Protein AF-A0A941DHW0-F1 (afdb_monomer_lite)

Sequence (84 aa):
MKTEAANEIMERLASLSATGNELREIIESFDDIEERKEFRRVMGNIMVAHSDLMRLIIRQFPSLDPDRDTDWHKEIEQRRNDKP

Structure (mmCIF, N/CA/C/O backbone):
data_AF-A0A941DHW0-F1
#
_entry.id   AF-A0A941DHW0-F1
#
loop_
_atom_site.group_PDB
_atom_site.id
_atom_site.type_symbol
_atom_site.label_atom_id
_atom_site.label_alt_id
_atom_site.label_comp_id
_atom_site.label_asym_id
_atom_site.label_entity_id
_atom_site.label_seq_id
_atom_site.pdbx_PDB_ins_code
_atom_site.Cartn_x
_atom_site.Cartn_y
_atom_site.Cartn_z
_atom_site.occupancy
_atom_site.B_iso_or_equiv
_atom_site.auth_seq_id
_atom_site.auth_comp_id
_atom_site.auth_asym_id
_atom_site.auth_atom_id
_atom_site.pdbx_PDB_model_num
ATOM 1 N N . MET A 1 1 ? 6.738 1.266 -20.432 1.00 73.94 1 MET A N 1
ATOM 2 C CA . MET A 1 1 ? 7.263 2.096 -19.323 1.00 73.94 1 MET A CA 1
ATOM 3 C C . MET A 1 1 ? 8.785 2.015 -19.342 1.00 73.94 1 MET A C 1
ATOM 5 O O . MET A 1 1 ? 9.286 0.975 -19.744 1.00 73.94 1 MET A O 1
ATOM 9 N N . LYS A 1 2 ? 9.517 3.080 -18.993 1.00 87.19 2 LYS A N 1
ATOM 10 C CA . LYS A 1 2 ? 10.986 3.022 -18.835 1.00 87.19 2 LYS A CA 1
ATOM 11 C C . LYS A 1 2 ? 11.331 2.557 -17.414 1.00 87.19 2 LYS A C 1
ATOM 13 O O . LYS A 1 2 ? 10.579 2.881 -16.500 1.00 87.19 2 LYS A O 1
ATOM 18 N N . THR A 1 3 ? 12.449 1.853 -17.229 1.00 88.06 3 THR A N 1
ATOM 19 C CA . THR A 1 3 ? 12.885 1.340 -15.913 1.00 88.06 3 THR A CA 1
ATOM 20 C C . THR A 1 3 ? 13.020 2.447 -14.864 1.00 88.06 3 THR A C 1
ATOM 22 O O . THR A 1 3 ? 12.601 2.256 -13.733 1.00 88.06 3 THR A O 1
ATOM 25 N N . GLU A 1 4 ? 13.516 3.626 -15.245 1.00 92.56 4 GLU A N 1
ATOM 26 C CA . GLU A 1 4 ? 13.626 4.795 -14.353 1.00 92.56 4 GLU A CA 1
ATOM 27 C C . GLU A 1 4 ? 12.261 5.234 -13.806 1.00 92.56 4 GLU A C 1
ATOM 29 O O . GLU A 1 4 ? 12.097 5.392 -12.603 1.00 92.56 4 GLU A O 1
ATOM 34 N N . ALA A 1 5 ? 11.253 5.342 -14.679 1.00 92.94 5 ALA A N 1
ATOM 35 C CA . ALA A 1 5 ? 9.891 5.688 -14.274 1.00 92.94 5 ALA A CA 1
ATOM 36 C C . ALA A 1 5 ? 9.254 4.589 -13.408 1.00 92.94 5 ALA A C 1
ATOM 38 O O . ALA A 1 5 ? 8.516 4.885 -12.476 1.00 92.94 5 ALA A O 1
ATOM 39 N N . ALA A 1 6 ? 9.544 3.317 -13.698 1.00 93.38 6 ALA A N 1
ATOM 40 C CA . ALA A 1 6 ? 9.095 2.199 -12.872 1.00 93.38 6 ALA A CA 1
ATOM 41 C C . ALA A 1 6 ? 9.698 2.265 -11.459 1.00 93.38 6 ALA A C 1
ATOM 43 O O . ALA A 1 6 ? 8.982 2.062 -10.482 1.00 93.38 6 ALA A O 1
ATOM 44 N N . ASN A 1 7 ? 10.988 2.592 -11.361 1.00 92.88 7 ASN A N 1
ATOM 45 C CA . ASN A 1 7 ? 11.689 2.753 -10.092 1.00 92.88 7 ASN A CA 1
ATOM 46 C C . ASN A 1 7 ? 11.137 3.940 -9.291 1.00 92.88 7 ASN A C 1
ATOM 48 O O . ASN A 1 7 ? 10.817 3.781 -8.119 1.00 92.88 7 ASN A O 1
ATOM 52 N N . GLU A 1 8 ? 10.925 5.091 -9.937 1.00 95.00 8 GLU A N 1
ATOM 53 C CA . GLU A 1 8 ? 10.306 6.250 -9.286 1.00 95.00 8 GLU A CA 1
ATOM 54 C C . GLU A 1 8 ? 8.919 5.900 -8.729 1.00 95.00 8 GLU A C 1
ATOM 56 O O . GLU A 1 8 ? 8.617 6.207 -7.5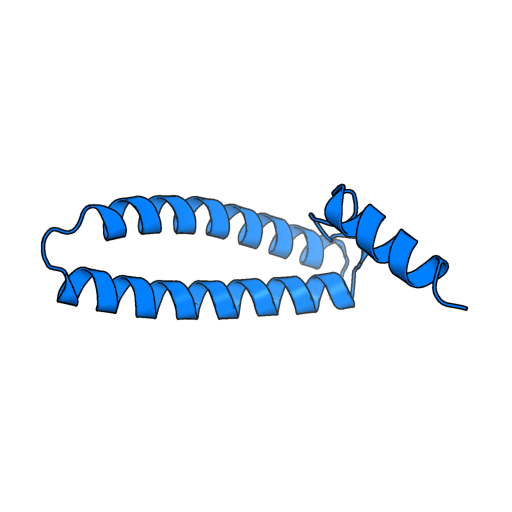77 1.00 95.00 8 GLU A O 1
ATOM 61 N N . ILE A 1 9 ? 8.078 5.202 -9.501 1.00 93.44 9 ILE A N 1
ATOM 62 C CA . ILE A 1 9 ? 6.761 4.776 -9.011 1.00 93.44 9 ILE A CA 1
ATOM 63 C C . ILE A 1 9 ? 6.906 3.828 -7.812 1.00 93.44 9 ILE A C 1
ATOM 65 O O . ILE A 1 9 ? 6.188 4.002 -6.830 1.00 93.44 9 ILE A O 1
ATOM 69 N N . MET A 1 10 ? 7.830 2.864 -7.850 1.00 92.75 10 MET A N 1
ATOM 70 C CA . MET A 1 10 ? 8.074 1.948 -6.726 1.00 92.75 10 MET A CA 1
ATOM 71 C C . MET A 1 10 ? 8.514 2.685 -5.457 1.00 92.75 10 MET A C 1
ATOM 73 O O . MET A 1 10 ? 8.000 2.389 -4.381 1.00 92.75 10 MET A O 1
ATOM 77 N N . GLU A 1 11 ? 9.387 3.686 -5.567 1.00 92.25 11 GLU A N 1
ATOM 78 C CA . GLU A 1 11 ? 9.800 4.525 -4.435 1.00 92.25 11 GLU A CA 1
ATOM 79 C C . GLU A 1 11 ? 8.616 5.302 -3.843 1.00 92.25 11 GLU A C 1
ATOM 81 O O . GLU A 1 11 ? 8.440 5.358 -2.621 1.00 92.25 11 GLU A O 1
ATOM 86 N N . ARG A 1 12 ? 7.745 5.859 -4.696 1.00 93.88 12 ARG A N 1
ATOM 87 C CA . ARG A 1 12 ? 6.518 6.526 -4.232 1.00 93.88 12 ARG A CA 1
ATOM 88 C C . ARG A 1 12 ? 5.564 5.542 -3.562 1.00 93.88 12 ARG A C 1
ATOM 90 O O . ARG A 1 12 ? 5.031 5.857 -2.499 1.00 93.88 12 ARG A O 1
ATOM 97 N N . LEU A 1 13 ? 5.383 4.347 -4.118 1.00 91.81 13 LEU A N 1
ATOM 98 C CA . LEU A 1 13 ? 4.562 3.306 -3.499 1.00 91.81 13 LEU A CA 1
ATOM 99 C C . LEU A 1 13 ? 5.128 2.873 -2.145 1.00 91.81 13 LEU A C 1
ATOM 101 O O . LEU A 1 13 ? 4.361 2.746 -1.194 1.00 91.81 13 LEU A O 1
ATOM 105 N N . ALA A 1 14 ? 6.446 2.733 -2.012 1.00 88.56 14 ALA A N 1
ATOM 106 C CA . ALA A 1 14 ? 7.081 2.430 -0.734 1.00 88.56 14 ALA A CA 1
ATOM 107 C C . ALA A 1 14 ? 6.809 3.522 0.318 1.00 88.56 14 ALA A C 1
ATOM 109 O O . ALA A 1 14 ? 6.472 3.203 1.459 1.00 88.56 14 ALA A O 1
ATOM 110 N N . SER A 1 15 ? 6.867 4.804 -0.066 1.00 89.12 15 SER A N 1
ATOM 111 C CA . SER A 1 15 ? 6.521 5.908 0.845 1.00 89.12 15 SER A CA 1
ATOM 112 C C . SER A 1 15 ? 5.053 5.879 1.292 1.00 89.12 15 SER A C 1
ATOM 114 O O . SER A 1 15 ? 4.765 6.098 2.467 1.00 89.12 15 SER A O 1
ATOM 116 N N . LEU A 1 16 ? 4.127 5.520 0.395 1.00 89.50 16 LEU A N 1
ATOM 117 C CA . LEU A 1 16 ? 2.709 5.373 0.734 1.00 89.50 16 LEU A CA 1
ATOM 118 C C . LEU A 1 16 ? 2.459 4.228 1.721 1.00 89.50 16 LEU A C 1
ATOM 120 O O . LEU A 1 16 ? 1.577 4.355 2.566 1.00 89.50 16 LEU A O 1
ATOM 124 N N . SER A 1 17 ? 3.239 3.145 1.662 1.00 87.44 17 SER A N 1
ATOM 125 C CA . SER A 1 17 ? 3.161 2.064 2.653 1.00 87.44 17 SER A CA 1
ATOM 126 C C . SER A 1 17 ? 3.489 2.558 4.063 1.00 87.44 17 SER A C 1
ATOM 128 O O . SER A 1 17 ? 2.813 2.169 5.013 1.00 87.44 17 SER A O 1
ATOM 130 N N . ALA A 1 18 ? 4.493 3.431 4.207 1.00 84.44 18 ALA A N 1
ATOM 131 C CA . ALA A 1 18 ? 4.860 4.005 5.502 1.00 84.44 18 ALA A CA 1
ATOM 132 C C . ALA A 1 18 ? 3.711 4.847 6.078 1.00 84.44 18 ALA A C 1
ATOM 134 O O . ALA A 1 18 ? 3.246 4.572 7.182 1.00 84.44 18 ALA A O 1
ATOM 135 N N . THR A 1 19 ? 3.167 5.776 5.287 1.00 90.31 19 THR A N 1
ATOM 136 C CA . THR A 1 19 ? 1.987 6.563 5.682 1.00 90.31 19 THR A CA 1
ATOM 137 C C . THR A 1 19 ? 0.773 5.674 5.964 1.00 90.31 19 THR A C 1
ATOM 139 O O . THR A 1 19 ? 0.016 5.924 6.897 1.00 90.31 19 THR A O 1
ATOM 142 N N . GLY A 1 20 ? 0.579 4.603 5.192 1.00 91.06 20 GLY A N 1
ATOM 143 C CA . GLY A 1 20 ? -0.500 3.646 5.419 1.00 91.06 20 GLY A CA 1
ATOM 144 C C . GLY A 1 20 ? -0.397 2.927 6.767 1.00 91.06 20 GLY A C 1
ATOM 145 O O . GLY A 1 20 ? -1.420 2.697 7.412 1.00 91.06 20 GLY A O 1
ATOM 146 N N . ASN A 1 21 ? 0.820 2.618 7.221 1.00 89.31 21 ASN A N 1
ATOM 147 C CA . ASN A 1 21 ? 1.050 2.034 8.542 1.00 89.31 21 ASN A CA 1
ATOM 148 C C . ASN A 1 21 ? 0.742 3.031 9.667 1.00 89.31 21 ASN A C 1
ATOM 150 O O . ASN A 1 21 ? 0.056 2.664 10.617 1.00 89.31 21 ASN A O 1
ATOM 154 N N . GLU A 1 22 ? 1.156 4.292 9.529 1.00 93.44 22 GLU A N 1
ATOM 155 C CA . GLU A 1 22 ? 0.822 5.355 10.490 1.00 93.44 22 GLU A CA 1
ATOM 156 C C . GLU A 1 22 ? -0.699 5.557 10.597 1.00 93.44 22 GLU A C 1
ATOM 158 O O . GLU A 1 22 ? -1.261 5.603 11.691 1.00 93.44 22 GLU A O 1
ATOM 163 N N . LEU A 1 23 ? -1.402 5.597 9.458 1.00 93.81 23 LEU A N 1
ATOM 164 C CA . LEU A 1 23 ? -2.866 5.683 9.434 1.00 93.81 23 LEU A CA 1
ATOM 165 C C . LEU A 1 23 ? -3.518 4.477 10.108 1.00 93.81 23 LEU A C 1
ATOM 167 O O . LEU A 1 23 ? -4.507 4.632 10.821 1.00 93.81 23 LEU A O 1
ATOM 171 N N . ARG A 1 24 ? -2.972 3.273 9.913 1.00 93.19 24 ARG A N 1
ATOM 172 C CA . ARG A 1 24 ? -3.466 2.068 10.582 1.00 93.19 24 ARG A CA 1
ATOM 173 C C . ARG A 1 24 ? -3.343 2.182 12.100 1.00 93.19 24 ARG A C 1
ATOM 175 O O . ARG A 1 24 ? -4.290 1.815 12.786 1.00 93.19 24 ARG A O 1
ATOM 182 N N . GLU A 1 25 ? -2.223 2.675 12.621 1.00 95.38 25 GLU A N 1
ATOM 183 C CA . GLU A 1 25 ? -2.036 2.870 14.066 1.00 95.38 25 GLU A CA 1
ATOM 184 C C . GLU A 1 25 ? -3.068 3.844 14.645 1.00 95.38 25 GLU A C 1
ATOM 186 O O . GLU A 1 25 ? -3.655 3.568 15.691 1.00 95.38 25 GLU A O 1
ATOM 191 N N . ILE A 1 26 ? -3.355 4.932 13.925 1.00 96.44 26 ILE A N 1
ATOM 192 C CA . ILE A 1 26 ? -4.401 5.893 14.296 1.00 96.44 26 ILE A CA 1
ATOM 193 C C . ILE A 1 26 ? -5.782 5.227 14.279 1.00 96.44 26 ILE A C 1
ATOM 195 O O . ILE A 1 26 ? -6.545 5.375 15.223 1.00 96.44 26 ILE A O 1
ATOM 199 N N . ILE A 1 27 ? -6.112 4.462 13.237 1.00 96.12 27 ILE A N 1
ATOM 200 C CA . ILE A 1 27 ? -7.407 3.772 13.146 1.00 96.12 27 ILE A CA 1
ATOM 201 C C . ILE A 1 27 ? -7.570 2.758 14.287 1.00 96.12 27 ILE A C 1
ATOM 203 O O . ILE A 1 27 ? -8.661 2.601 14.831 1.00 96.12 27 ILE A O 1
ATOM 207 N N . GLU A 1 28 ? -6.505 2.054 14.675 1.00 95.31 28 GLU A N 1
ATOM 208 C CA . GLU A 1 28 ? -6.569 1.083 15.772 1.00 95.31 28 GLU A CA 1
ATOM 209 C C . GLU A 1 28 ? -6.791 1.727 17.148 1.00 95.31 28 GLU A C 1
ATOM 211 O O . GLU A 1 28 ? -7.288 1.037 18.041 1.00 95.31 28 GLU A O 1
ATOM 216 N N . SER A 1 29 ? -6.498 3.024 17.313 1.00 96.88 29 SER A N 1
ATOM 217 C CA . SER A 1 29 ? -6.747 3.759 18.560 1.00 96.88 29 SER A CA 1
ATOM 218 C C . SER A 1 29 ? -8.190 4.247 18.726 1.00 96.88 29 SER A C 1
ATOM 220 O O . SER A 1 29 ? -8.517 4.818 19.763 1.00 96.88 29 SER A O 1
ATOM 222 N N . PHE A 1 30 ? -9.066 4.019 17.742 1.00 97.69 30 PHE A N 1
ATOM 223 C CA . PHE A 1 30 ? -10.466 4.437 17.814 1.00 97.69 30 PHE A CA 1
ATOM 224 C C . PHE A 1 30 ? -11.248 3.592 18.829 1.00 97.69 30 PHE A C 1
ATOM 226 O O . PHE A 1 30 ? -11.252 2.357 18.755 1.00 97.69 30 PHE A O 1
ATOM 233 N N . ASP A 1 31 ? -11.957 4.269 19.736 1.00 97.19 31 ASP A N 1
ATOM 234 C CA . ASP A 1 31 ? -12.795 3.636 20.762 1.00 97.19 31 ASP A CA 1
ATOM 235 C C . ASP A 1 31 ? -14.064 3.005 20.164 1.00 97.19 31 ASP A C 1
ATOM 237 O O . ASP A 1 31 ? -14.483 1.918 20.575 1.00 97.19 31 ASP A O 1
ATOM 241 N N . ASP A 1 32 ? -14.671 3.660 19.166 1.00 98.00 32 ASP A N 1
ATOM 242 C CA . ASP A 1 32 ? -15.848 3.140 18.472 1.00 98.00 32 ASP A CA 1
ATOM 243 C C . ASP A 1 32 ? -15.451 1.995 17.5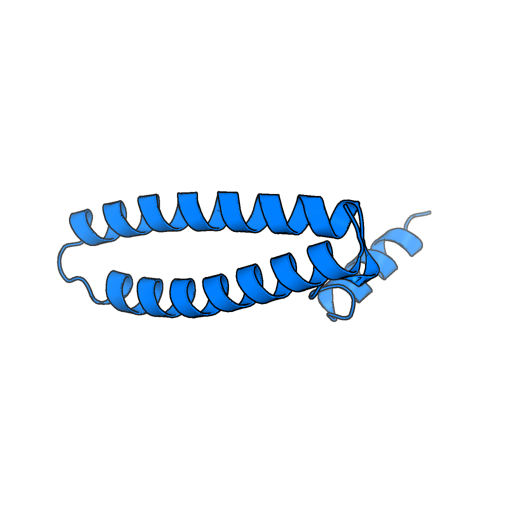24 1.00 98.00 32 ASP A C 1
ATOM 245 O O . ASP A 1 32 ? -14.700 2.143 16.553 1.00 98.00 32 ASP A O 1
ATOM 249 N N . ILE A 1 33 ? -15.983 0.807 17.816 1.00 96.88 33 ILE A N 1
ATOM 250 C CA . ILE A 1 33 ? -15.700 -0.415 17.067 1.00 96.88 33 ILE A CA 1
ATOM 251 C C . ILE A 1 33 ? -16.221 -0.337 15.629 1.00 96.88 33 ILE A C 1
ATOM 253 O O . ILE A 1 33 ? -15.551 -0.854 14.729 1.00 96.88 33 ILE A O 1
ATOM 257 N N . GLU A 1 34 ? -17.395 0.248 15.406 1.00 97.75 34 GLU A N 1
ATOM 258 C CA . GLU A 1 34 ? -18.009 0.321 14.080 1.00 97.75 34 GLU A CA 1
ATOM 259 C C . GLU A 1 34 ? -17.312 1.370 13.216 1.00 97.75 34 GLU A C 1
ATOM 261 O O . GLU A 1 34 ? -16.986 1.084 12.062 1.00 97.75 34 GLU A O 1
ATOM 266 N N . GLU A 1 35 ? -16.956 2.519 13.794 1.00 96.56 35 GLU A N 1
ATOM 267 C CA . GLU A 1 35 ? -16.127 3.518 13.112 1.00 96.56 35 GLU A CA 1
ATOM 268 C C . GLU A 1 35 ? -14.781 2.910 12.694 1.00 96.56 35 GLU A C 1
ATOM 270 O O . GLU A 1 35 ? -14.410 2.919 11.516 1.00 96.56 35 GLU A O 1
ATOM 275 N N . ARG A 1 36 ? -14.084 2.255 13.629 1.00 98.00 36 ARG A N 1
ATOM 276 C CA . ARG A 1 36 ? -12.813 1.579 13.352 1.00 98.00 36 ARG A CA 1
ATOM 277 C C . ARG A 1 36 ? -12.924 0.527 12.248 1.00 98.00 36 ARG A C 1
ATOM 279 O O . ARG A 1 36 ? -12.005 0.374 11.442 1.00 98.00 36 ARG A O 1
ATOM 286 N N . LYS A 1 37 ? -14.008 -0.255 12.213 1.00 97.50 37 LYS A N 1
ATOM 287 C CA . LYS A 1 37 ? -14.238 -1.251 11.149 1.00 97.50 37 LYS A CA 1
ATOM 288 C C . LYS A 1 37 ? -14.397 -0.582 9.790 1.00 97.50 37 LYS A C 1
ATOM 290 O O . LYS A 1 37 ? -13.803 -1.059 8.824 1.00 97.50 37 LYS A O 1
ATOM 295 N N . GLU A 1 38 ? -15.155 0.506 9.718 1.00 97.81 38 GLU A N 1
ATOM 296 C CA . GLU A 1 38 ? -15.395 1.210 8.462 1.00 97.81 38 GLU A CA 1
ATOM 297 C C . GLU A 1 38 ? -14.103 1.824 7.909 1.00 97.81 38 GLU A C 1
ATOM 299 O O . GLU A 1 38 ? -13.763 1.610 6.742 1.00 97.81 38 GLU A O 1
ATOM 304 N N . PHE A 1 39 ? -13.299 2.467 8.758 1.00 97.25 39 PHE A N 1
ATOM 305 C CA . PHE A 1 39 ? -11.988 2.974 8.349 1.00 97.25 39 PHE A CA 1
ATOM 306 C C . PHE A 1 39 ? -11.027 1.855 7.939 1.00 97.25 39 PHE A C 1
ATOM 308 O O . PHE A 1 39 ? -10.366 1.965 6.903 1.00 97.25 39 PHE A O 1
ATOM 315 N N . ARG A 1 40 ? -10.986 0.734 8.677 1.00 95.56 40 ARG A N 1
ATOM 316 C CA . ARG A 1 40 ? -10.191 -0.441 8.277 1.00 95.56 40 ARG A CA 1
ATOM 317 C C . ARG A 1 40 ? -10.604 -0.981 6.913 1.00 95.56 40 ARG A C 1
ATOM 319 O O . ARG A 1 40 ? -9.737 -1.353 6.125 1.00 95.56 40 ARG A O 1
ATOM 326 N N . ARG A 1 41 ? -11.903 -1.006 6.614 1.00 96.38 41 ARG A N 1
ATOM 327 C CA . ARG A 1 41 ? -12.429 -1.455 5.319 1.00 96.38 41 ARG A CA 1
ATOM 328 C C . ARG A 1 41 ? -11.943 -0.555 4.184 1.00 96.38 41 ARG A C 1
ATOM 330 O O . ARG A 1 41 ? -11.458 -1.059 3.172 1.00 96.38 41 ARG A O 1
ATOM 337 N N . VAL A 1 42 ? -12.039 0.763 4.353 1.00 96.19 42 VAL A N 1
ATOM 338 C CA . VAL A 1 42 ? -11.559 1.731 3.354 1.00 96.19 42 VAL A CA 1
ATOM 339 C C . VAL A 1 42 ? -10.045 1.618 3.173 1.00 96.19 42 VAL A C 1
ATOM 341 O O . VAL A 1 42 ? -9.576 1.522 2.039 1.00 96.19 42 VAL A O 1
ATOM 344 N N . MET A 1 43 ? -9.288 1.542 4.269 1.00 94.38 43 MET A N 1
ATOM 345 C CA . MET A 1 43 ? -7.833 1.393 4.219 1.00 94.38 43 MET A CA 1
ATOM 346 C C . MET A 1 43 ? -7.417 0.089 3.526 1.00 94.38 43 MET A C 1
ATOM 348 O O . MET A 1 43 ? -6.518 0.092 2.688 1.00 94.38 43 MET A O 1
ATOM 352 N N . GLY A 1 44 ? -8.115 -1.016 3.802 1.00 91.94 44 GLY A N 1
ATOM 353 C CA . GLY A 1 44 ? -7.893 -2.296 3.130 1.00 91.94 44 GLY A CA 1
ATOM 354 C C . GLY A 1 44 ? -8.052 -2.199 1.612 1.00 91.94 44 GLY A C 1
ATOM 355 O O . GLY A 1 44 ? -7.196 -2.686 0.877 1.00 91.94 44 GLY A O 1
ATOM 356 N N . ASN A 1 45 ? -9.085 -1.501 1.129 1.00 93.44 45 ASN A N 1
ATOM 357 C CA . ASN A 1 45 ? -9.289 -1.295 -0.309 1.00 93.44 45 ASN A CA 1
ATOM 358 C C . ASN A 1 45 ? -8.144 -0.496 -0.955 1.00 93.44 45 ASN A C 1
ATOM 360 O O . ASN A 1 45 ? -7.719 -0.820 -2.065 1.00 93.44 45 ASN A O 1
ATOM 364 N N . ILE A 1 46 ? -7.621 0.520 -0.260 1.00 92.62 46 ILE A N 1
ATOM 365 C CA . ILE A 1 46 ? -6.472 1.309 -0.729 1.00 92.62 46 ILE A CA 1
ATOM 366 C C . ILE A 1 46 ? -5.220 0.427 -0.808 1.00 92.62 46 ILE A C 1
ATOM 368 O O . ILE A 1 46 ? -4.525 0.439 -1.825 1.00 92.62 46 ILE A O 1
ATOM 372 N N . MET A 1 47 ? -4.962 -0.383 0.223 1.00 89.75 47 MET A N 1
ATOM 373 C CA . MET A 1 47 ? -3.802 -1.281 0.262 1.00 89.75 47 MET A CA 1
ATOM 374 C C . MET A 1 47 ? -3.857 -2.370 -0.815 1.00 89.75 47 MET A C 1
ATOM 376 O O . MET A 1 47 ? -2.819 -2.742 -1.360 1.00 89.75 47 MET A O 1
ATOM 380 N N . VAL A 1 48 ? -5.049 -2.858 -1.170 1.00 92.25 48 VAL A N 1
ATOM 381 C CA . VAL A 1 48 ? -5.215 -3.796 -2.293 1.00 92.25 48 VAL A CA 1
ATOM 382 C C . VAL A 1 48 ? -4.823 -3.132 -3.613 1.00 92.25 48 VAL A C 1
ATOM 384 O O . VAL A 1 48 ? -3.994 -3.675 -4.339 1.00 92.25 48 VAL A O 1
ATOM 387 N N . ALA A 1 49 ? -5.346 -1.935 -3.899 1.00 91.44 49 ALA A N 1
ATOM 388 C CA . ALA A 1 49 ? -5.013 -1.209 -5.126 1.00 91.44 49 ALA A CA 1
ATOM 389 C C . ALA A 1 49 ? -3.513 -0.868 -5.215 1.00 91.44 49 ALA A C 1
ATOM 391 O O . ALA A 1 49 ? -2.905 -0.977 -6.281 1.00 91.44 49 ALA A O 1
ATOM 392 N N . HIS A 1 50 ? -2.909 -0.498 -4.083 1.00 92.06 50 HIS A N 1
ATOM 393 C CA . HIS A 1 50 ? -1.468 -0.284 -3.951 1.00 92.06 50 HIS A CA 1
ATOM 394 C C . HIS A 1 50 ? -0.666 -1.554 -4.283 1.00 92.06 50 HIS A C 1
ATOM 396 O O . HIS A 1 50 ? 0.227 -1.509 -5.134 1.00 92.06 50 HIS A O 1
ATOM 402 N N . SER A 1 51 ? -1.038 -2.698 -3.698 1.00 90.88 51 SER A N 1
ATOM 403 C CA . SER A 1 51 ? -0.379 -3.987 -3.942 1.00 90.88 51 SER A CA 1
ATOM 404 C C . SER A 1 51 ? -0.498 -4.435 -5.401 1.00 90.88 51 SER A C 1
ATOM 406 O O . SER A 1 51 ? 0.478 -4.901 -5.994 1.00 90.88 51 SER A O 1
ATOM 408 N N . ASP A 1 52 ? -1.664 -4.254 -6.019 1.00 93.44 52 ASP A N 1
ATOM 409 C CA . ASP A 1 52 ? -1.880 -4.625 -7.418 1.00 93.44 52 ASP A CA 1
ATOM 410 C C . ASP A 1 52 ? -1.033 -3.779 -8.378 1.00 93.44 52 ASP A C 1
ATOM 412 O O . ASP A 1 52 ? -0.491 -4.306 -9.358 1.00 93.44 52 ASP A O 1
ATOM 416 N N . LEU A 1 53 ? -0.837 -2.492 -8.073 1.00 92.38 53 LEU A N 1
ATOM 417 C CA . LEU A 1 53 ? 0.055 -1.634 -8.846 1.00 92.38 53 LEU A CA 1
ATOM 418 C C . LEU A 1 53 ? 1.522 -2.068 -8.709 1.00 92.38 53 LEU A C 1
ATOM 420 O O . LEU A 1 53 ? 2.213 -2.182 -9.726 1.00 92.38 53 LEU A O 1
ATOM 424 N N . MET A 1 54 ? 1.982 -2.390 -7.494 1.00 92.88 54 MET A N 1
ATOM 425 C CA . MET A 1 54 ? 3.325 -2.949 -7.284 1.00 92.88 54 MET A CA 1
ATOM 426 C C . MET A 1 54 ? 3.525 -4.237 -8.088 1.00 92.88 54 MET A C 1
ATOM 428 O O . MET A 1 54 ? 4.497 -4.357 -8.833 1.00 92.88 54 MET A O 1
ATOM 432 N N . ARG A 1 55 ? 2.574 -5.180 -8.023 1.00 92.06 55 ARG A N 1
ATOM 433 C CA . ARG A 1 55 ? 2.633 -6.444 -8.781 1.00 92.06 55 ARG A CA 1
ATOM 434 C C . ARG A 1 55 ? 2.720 -6.217 -10.286 1.00 92.06 55 ARG A C 1
ATOM 436 O O . ARG A 1 55 ? 3.440 -6.937 -10.979 1.00 92.06 55 ARG A O 1
ATOM 443 N N . LEU A 1 56 ? 2.002 -5.226 -10.813 1.00 93.75 56 LEU A N 1
ATOM 444 C CA . LEU A 1 56 ? 2.044 -4.890 -12.235 1.00 93.75 56 LEU A CA 1
ATOM 445 C C . LEU A 1 56 ? 3.422 -4.374 -12.669 1.00 93.75 56 LEU A C 1
ATOM 447 O O . LEU A 1 56 ? 3.860 -4.689 -13.784 1.00 93.75 56 LEU A O 1
ATOM 451 N N . ILE A 1 57 ? 4.091 -3.603 -11.808 1.00 93.12 57 ILE A N 1
ATOM 452 C CA . ILE A 1 57 ? 5.453 -3.112 -12.040 1.00 93.12 57 ILE A CA 1
ATOM 453 C C . ILE A 1 57 ? 6.444 -4.268 -11.941 1.00 93.12 57 ILE A C 1
ATOM 455 O O . ILE A 1 57 ? 7.175 -4.503 -12.898 1.00 93.12 57 ILE A O 1
ATOM 459 N N . ILE A 1 58 ? 6.402 -5.039 -10.853 1.00 93.12 58 ILE A N 1
ATOM 460 C CA . ILE A 1 58 ? 7.282 -6.189 -10.604 1.00 93.12 58 ILE A CA 1
ATOM 461 C C . ILE A 1 58 ? 7.198 -7.210 -11.740 1.00 93.12 58 ILE A C 1
ATOM 463 O O . ILE A 1 58 ? 8.218 -7.677 -12.236 1.00 93.12 58 ILE A O 1
A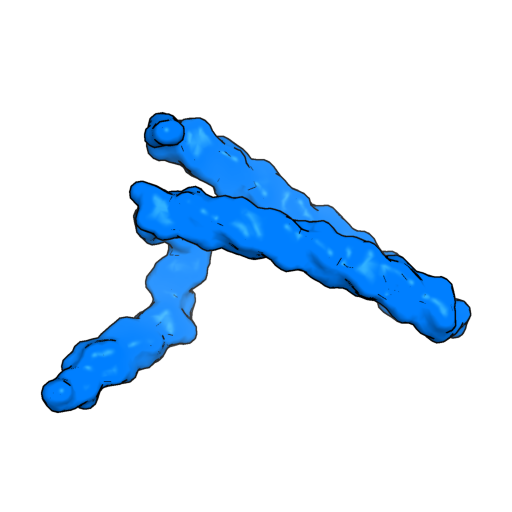TOM 467 N N . ARG A 1 59 ? 5.996 -7.506 -12.248 1.00 91.25 59 ARG A N 1
ATOM 468 C CA . ARG A 1 59 ? 5.827 -8.428 -13.381 1.00 91.25 59 ARG A CA 1
ATOM 469 C C . ARG A 1 59 ? 6.562 -7.967 -14.646 1.00 91.25 59 ARG A C 1
ATOM 471 O O . ARG A 1 59 ? 7.003 -8.805 -15.426 1.00 91.25 59 ARG A O 1
ATOM 478 N N . GLN A 1 60 ? 6.652 -6.657 -14.880 1.00 92.44 60 GLN A N 1
ATOM 479 C CA . GLN A 1 60 ? 7.362 -6.087 -16.033 1.00 92.44 60 GLN A CA 1
ATOM 480 C C . GLN A 1 60 ? 8.850 -5.847 -15.748 1.00 92.44 60 GLN A C 1
ATOM 482 O O . GLN A 1 60 ? 9.665 -5.936 -16.663 1.00 92.44 60 GLN A O 1
ATOM 487 N N . PHE A 1 61 ? 9.196 -5.558 -14.494 1.00 92.44 61 PHE A N 1
ATOM 488 C CA . PHE A 1 61 ? 10.543 -5.252 -14.025 1.00 92.44 61 PHE A CA 1
ATOM 489 C C . PHE A 1 61 ? 10.861 -6.075 -12.765 1.00 92.44 61 PHE A C 1
ATOM 491 O O . PHE A 1 61 ? 10.900 -5.517 -11.669 1.00 92.44 61 PHE A O 1
ATOM 498 N N . PRO A 1 62 ? 11.121 -7.392 -12.891 1.00 88.62 62 PRO A N 1
ATOM 499 C CA . PRO A 1 62 ? 11.315 -8.271 -11.731 1.00 88.62 62 PRO A CA 1
ATOM 500 C C . PRO A 1 62 ? 12.502 -7.882 -10.845 1.00 88.62 62 PRO A C 1
ATOM 502 O O . PRO A 1 62 ? 12.551 -8.229 -9.673 1.00 88.62 62 PRO A O 1
ATOM 505 N N . SER A 1 63 ? 13.471 -7.140 -11.387 1.00 88.94 63 SER A N 1
ATOM 506 C CA . SER A 1 63 ? 14.599 -6.609 -10.618 1.00 88.94 63 SER A CA 1
ATOM 507 C C . SER A 1 63 ? 14.210 -5.543 -9.594 1.00 88.94 63 SER A C 1
ATOM 509 O O . SER A 1 63 ? 15.036 -5.224 -8.750 1.00 88.94 63 SER A O 1
ATOM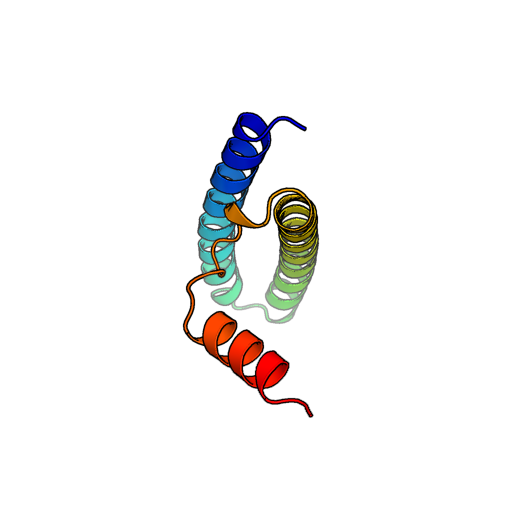 511 N N . LEU A 1 64 ? 13.007 -4.969 -9.699 1.00 88.69 64 LEU A N 1
ATOM 512 C CA . LEU A 1 64 ? 12.483 -3.963 -8.772 1.00 88.69 64 LEU A CA 1
ATOM 513 C C . LEU A 1 64 ? 11.646 -4.576 -7.643 1.00 88.69 64 LEU A C 1
ATOM 515 O O . LEU A 1 64 ? 11.078 -3.834 -6.850 1.00 88.69 64 LEU A O 1
ATOM 519 N N . ASP A 1 65 ? 11.521 -5.902 -7.590 1.00 88.31 65 ASP A N 1
ATOM 520 C CA . ASP A 1 65 ? 10.792 -6.577 -6.524 1.00 88.31 65 ASP A CA 1
ATOM 521 C C . ASP A 1 65 ? 11.516 -6.394 -5.177 1.00 88.31 65 ASP A C 1
ATOM 523 O O . ASP A 1 65 ? 12.636 -6.892 -5.023 1.00 88.31 65 ASP A O 1
ATOM 527 N N . PRO A 1 66 ? 10.911 -5.674 -4.210 1.00 78.06 66 PRO A N 1
ATOM 528 C CA . PRO A 1 66 ? 11.529 -5.434 -2.911 1.00 78.06 66 PRO A CA 1
ATOM 529 C C . PRO A 1 66 ? 11.660 -6.720 -2.090 1.00 78.06 66 PRO A C 1
ATOM 531 O O . PRO A 1 66 ? 12.516 -6.792 -1.211 1.00 78.06 66 PRO A O 1
ATOM 534 N N . ASP A 1 67 ? 10.853 -7.739 -2.391 1.00 80.69 67 ASP A N 1
ATOM 535 C CA . ASP A 1 67 ? 10.854 -8.996 -1.660 1.00 80.69 67 ASP A CA 1
ATOM 536 C C . ASP A 1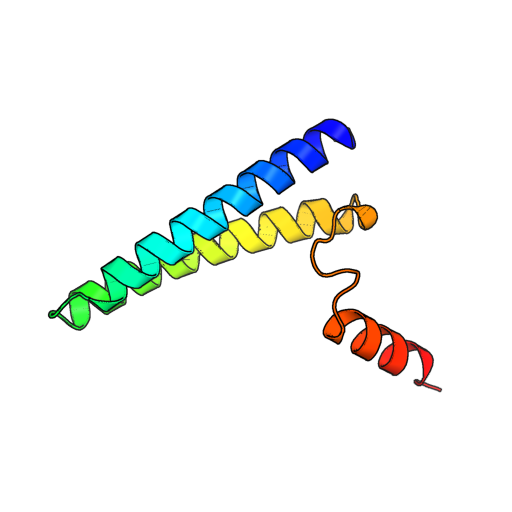 67 ? 11.779 -10.044 -2.297 1.00 80.69 67 ASP A C 1
ATOM 538 O O . ASP A 1 67 ? 11.999 -11.100 -1.703 1.00 80.69 67 ASP A O 1
ATOM 542 N N . ARG A 1 68 ? 12.382 -9.760 -3.459 1.00 73.50 68 ARG A N 1
ATOM 543 C CA . ARG A 1 68 ? 13.168 -10.722 -4.252 1.00 73.50 68 ARG A CA 1
ATOM 544 C C . ARG A 1 68 ? 14.239 -11.473 -3.462 1.00 73.50 68 ARG A C 1
ATOM 546 O O . ARG A 1 68 ? 14.425 -12.666 -3.675 1.00 73.50 68 ARG A O 1
ATOM 553 N N . ASP A 1 69 ? 14.927 -10.783 -2.556 1.00 65.56 69 ASP A N 1
ATOM 554 C CA . ASP A 1 69 ? 16.025 -11.345 -1.757 1.00 65.56 69 ASP A CA 1
ATOM 555 C C . ASP A 1 69 ? 15.617 -11.718 -0.323 1.00 65.56 69 ASP A C 1
ATOM 557 O O . ASP A 1 69 ? 16.472 -12.048 0.507 1.00 65.56 69 ASP A O 1
ATOM 561 N N . THR A 1 70 ? 14.316 -11.703 -0.025 1.00 69.38 70 THR A N 1
ATOM 562 C CA . THR A 1 70 ? 13.800 -12.155 1.271 1.00 69.38 70 THR A CA 1
ATOM 563 C C . THR A 1 70 ? 13.963 -13.663 1.426 1.00 69.38 70 THR A C 1
ATOM 565 O O . THR A 1 70 ? 13.878 -14.430 0.463 1.00 69.38 70 THR A O 1
ATOM 568 N N . ASP A 1 71 ? 14.166 -14.110 2.666 1.00 63.41 71 ASP A N 1
ATOM 569 C CA . ASP A 1 71 ? 14.294 -15.537 2.984 1.00 63.41 71 ASP A CA 1
ATOM 570 C C . ASP A 1 71 ? 13.060 -16.337 2.531 1.00 63.41 71 ASP A C 1
ATOM 572 O O . ASP A 1 71 ? 13.187 -17.471 2.078 1.00 63.41 71 ASP A O 1
ATOM 576 N N . TRP A 1 72 ? 11.881 -15.707 2.534 1.00 61.94 72 TRP A N 1
ATOM 577 C CA . TRP A 1 72 ? 10.641 -16.286 2.016 1.00 61.94 72 TRP A CA 1
ATOM 578 C C . TRP A 1 72 ? 10.671 -16.527 0.496 1.00 61.94 72 TRP A C 1
ATOM 580 O O . TRP A 1 72 ? 10.233 -17.581 0.031 1.00 61.94 72 TRP A O 1
ATOM 590 N N . HIS A 1 73 ? 11.222 -15.595 -0.291 1.00 59.47 73 HIS A N 1
ATOM 591 C CA . HIS A 1 73 ? 11.372 -15.771 -1.741 1.00 59.47 73 HIS A CA 1
ATOM 592 C C . HIS A 1 73 ? 12.369 -16.881 -2.082 1.00 59.47 73 HIS A C 1
ATOM 594 O O . HIS A 1 73 ? 12.072 -17.732 -2.923 1.00 59.47 73 HIS A O 1
ATOM 600 N N . LYS A 1 74 ? 13.501 -16.935 -1.368 1.00 64.38 74 LYS A N 1
ATOM 601 C CA . LYS A 1 74 ? 14.486 -18.020 -1.500 1.00 64.38 74 LYS A CA 1
ATOM 602 C C . LYS A 1 74 ? 13.863 -19.379 -1.184 1.00 64.38 74 LYS A C 1
ATOM 604 O O . LYS A 1 74 ? 14.067 -20.337 -1.925 1.00 64.38 74 LYS A O 1
ATOM 609 N N . GLU A 1 75 ? 13.044 -19.454 -0.136 1.00 65.94 75 GLU A N 1
ATOM 610 C CA . GLU A 1 75 ? 12.356 -20.684 0.259 1.00 65.94 75 GLU A CA 1
ATOM 611 C C . GLU A 1 75 ? 11.327 -21.148 -0.793 1.00 65.94 75 GLU A C 1
ATOM 613 O O . GLU A 1 75 ? 11.202 -22.345 -1.063 1.00 65.94 75 GLU A O 1
ATOM 618 N N . ILE A 1 76 ? 10.614 -20.224 -1.446 1.00 69.12 76 ILE A N 1
ATOM 619 C CA . ILE A 1 76 ? 9.678 -20.549 -2.536 1.00 69.12 76 ILE A CA 1
ATOM 620 C C . ILE A 1 76 ? 10.402 -20.998 -3.804 1.00 69.12 76 ILE A C 1
ATOM 622 O O . ILE A 1 76 ? 9.959 -21.956 -4.445 1.00 69.12 76 ILE A O 1
ATOM 626 N N . GLU A 1 77 ? 11.493 -20.332 -4.183 1.00 63.19 77 GLU A N 1
ATOM 627 C CA . GLU A 1 77 ? 12.306 -20.743 -5.330 1.00 63.19 77 GLU A CA 1
ATOM 628 C C . GLU A 1 77 ? 12.907 -22.131 -5.114 1.00 63.19 77 GLU A C 1
ATOM 630 O O . GLU A 1 77 ? 12.842 -22.977 -6.007 1.00 63.19 77 GLU A O 1
ATOM 635 N N . GLN A 1 78 ? 13.394 -22.409 -3.905 1.00 67.75 78 GLN A N 1
ATOM 636 C CA . GLN A 1 78 ? 13.922 -23.717 -3.537 1.00 67.75 78 GLN A CA 1
ATOM 637 C C . GLN A 1 78 ? 12.839 -24.802 -3.626 1.00 67.75 78 GLN A C 1
ATOM 639 O O . GLN A 1 78 ? 13.014 -25.790 -4.334 1.00 67.75 78 GLN A O 1
ATOM 644 N N . ARG A 1 79 ? 11.640 -24.553 -3.079 1.00 72.44 79 ARG A N 1
ATOM 645 C CA . ARG A 1 79 ? 10.480 -25.457 -3.224 1.00 72.44 79 ARG A CA 1
ATOM 646 C C . ARG A 1 79 ? 10.002 -25.637 -4.673 1.00 72.44 79 ARG A C 1
ATOM 648 O O . ARG A 1 79 ? 9.381 -26.654 -4.979 1.00 72.44 79 ARG A O 1
ATOM 655 N N . ARG A 1 80 ? 10.217 -24.659 -5.564 1.00 69.06 80 ARG A N 1
ATOM 656 C CA . ARG A 1 80 ? 9.929 -24.793 -7.008 1.00 69.06 80 ARG A CA 1
ATOM 657 C C . ARG A 1 80 ? 10.967 -25.652 -7.721 1.00 69.06 80 ARG A C 1
ATOM 659 O O . ARG A 1 80 ? 10.572 -26.409 -8.600 1.00 69.06 80 ARG A O 1
ATOM 666 N N . ASN A 1 81 ? 12.237 -25.529 -7.350 1.00 69.38 81 ASN A N 1
ATOM 667 C CA . ASN A 1 81 ? 13.341 -26.294 -7.933 1.00 69.38 81 ASN A CA 1
ATOM 668 C C . ASN A 1 81 ? 13.410 -27.736 -7.401 1.00 69.38 81 ASN A C 1
ATOM 670 O O . ASN A 1 81 ? 13.914 -28.608 -8.098 1.00 69.38 81 ASN A O 1
ATOM 674 N N . ASP A 1 82 ? 12.848 -27.989 -6.216 1.00 71.31 82 ASP A N 1
ATOM 675 C CA . ASP A 1 82 ? 12.745 -29.319 -5.600 1.00 71.31 82 ASP A CA 1
ATOM 676 C C . ASP A 1 82 ? 11.500 -30.114 -6.052 1.00 71.31 82 ASP A C 1
ATOM 678 O O . ASP A 1 82 ? 11.280 -31.241 -5.598 1.00 71.31 82 ASP A O 1
ATOM 682 N N . LYS A 1 83 ? 10.653 -29.556 -6.933 1.00 53.47 83 LYS A N 1
ATOM 683 C CA . LYS A 1 83 ? 9.561 -30.324 -7.552 1.00 53.47 83 LYS A CA 1
ATOM 684 C C . LYS A 1 83 ? 10.124 -31.210 -8.679 1.00 53.47 83 LYS A C 1
ATOM 686 O O . LYS A 1 83 ? 10.793 -30.665 -9.554 1.00 53.47 83 LYS A O 1
ATOM 691 N N . PRO A 1 84 ? 9.851 -32.529 -8.660 1.00 57.28 84 PRO A N 1
ATOM 692 C CA . PRO A 1 84 ? 10.353 -33.479 -9.655 1.00 57.28 84 PRO A CA 1
ATOM 693 C C . PRO A 1 84 ? 9.797 -33.241 -11.062 1.00 57.28 84 PRO A C 1
ATOM 695 O O . PRO A 1 84 ? 8.661 -32.717 -11.179 1.00 57.28 84 PRO A O 1
#

Organism: NCBI:txid2828731

Foldseek 3Di:
DDPVVLLVVLVVLVVVVVVLVVVLVVLVPDPDPVSSVVSVVVSVVVVVVSVVSNVVSCVVVVVSPPCCPPPVNVVVVVVVVPDD

Secondary structure (DSSP, 8-state):
--HHHHHHHHHHHHHHHHHHHHH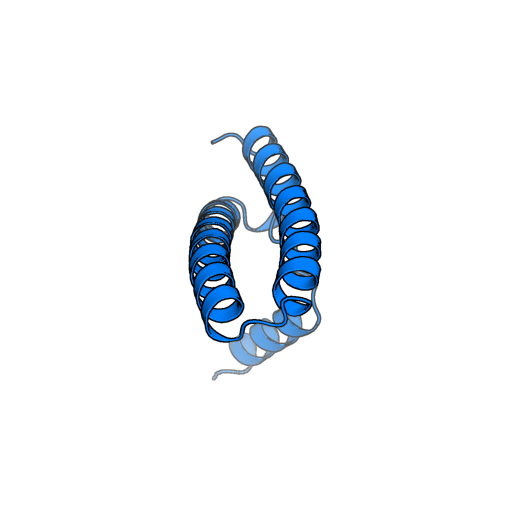HHHHHT-S-HHHHHHHHHHHHHHHHHHHHHHHHHHHH-GGG-TTTTSHHHHHHHHHHHT--

Radius of gyration: 16.8 Å; chains: 1; bounding box: 34×40×40 Å

pLDDT: mean 86.89, std 11.65, range [53.47, 98.0]